Protein AF-A0A846U8I0-F1 (afdb_monomer)

Nearest PDB structures (foldseek):
  5buq-assembly1_B  TM=7.867E-01  e=6.938E-01  Bacillus subtilis subsp. subtilis str. 168
  7b90-assembly1_E  TM=6.250E-01  e=4.298E-01  Thermus thermophilus HB8
  3zzp-assembly1_A  TM=5.104E-01  e=2.851E-01  Thermus thermophilus
  5jjq-assembly4_D  TM=6.253E-01  e=1.046E+00  Streptomyces sp. ML694-90F3
  5buq-assembly1_A  TM=6.451E-01  e=3.345E+00  Bacillus subtilis subsp. subtilis str. 168

Organism: NCBI:txid1736139

Foldseek 3Di:
DADPVLVVQLQVLLCVDPQWDGKDWQDDHPDDIDIDTDGPDDDDPVSSQVSQVVSVHGDD

Radius of gyration: 10.68 Å; Cα contacts (8 Å, |Δi|>4): 84; chains: 1; bounding box: 24×20×25 Å

Mean predicted aligned error: 1.88 Å

pLDDT: mean 97.17, std 1.62, range [89.62, 98.56]

Secondary structure (DSSP, 8-state):
--SHHHHHHHHHHHHTSTTEEEEEE---TTSPPPEEEEESSPPPHHHHHHHHHHTT----

Sequence (60 aa):
MTCEHCVKAVTEELMGIEDVQNVDVELREGLPSPVTITSTRELAPLEIESAVDEAGYVVV

Solvent-accessible surface area (backbone atoms only — not comparable to full-atom values): 3626 Å² total; per-residue (Å²): 78,75,49,72,68,54,50,50,42,37,43,51,38,50,57,65,41,86,58,43,77,47,71,48,74,51,86,30,72,83,38,88,44,58,71,50,76,44,52,83,58,92,76,57,69,66,62,55,43,50,27,33,41,76,54,73,46,81,84,132

Structure (mmCIF, N/CA/C/O backbone):
data_AF-A0A846U8I0-F1
#
_entry.id   AF-A0A846U8I0-F1
#
loop_
_atom_site.group_PDB
_atom_site.id
_atom_site.type_symbol
_atom_site.label_atom_id
_atom_site.label_alt_id
_atom_site.label_comp_id
_atom_site.label_asym_id
_atom_site.label_entity_id
_atom_site.label_seq_id
_atom_site.pdbx_PDB_ins_code
_atom_site.Cartn_x
_atom_site.Cartn_y
_atom_site.Cartn_z
_atom_site.occupancy
_atom_site.B_iso_or_equiv
_atom_site.auth_seq_id
_atom_site.auth_comp_id
_atom_site.auth_asym_id
_atom_site.auth_atom_id
_atom_site.pdbx_PDB_model_num
ATOM 1 N N . MET A 1 1 ? 4.877 -4.860 -9.142 1.00 94.06 1 MET A N 1
ATOM 2 C CA . MET A 1 1 ? 5.381 -3.487 -9.421 1.00 94.06 1 MET A CA 1
ATOM 3 C C . MET A 1 1 ? 6.817 -3.574 -9.940 1.00 94.06 1 MET A C 1
ATOM 5 O O . MET A 1 1 ? 7.409 -4.641 -9.817 1.00 94.06 1 MET A O 1
ATOM 9 N N . THR A 1 2 ? 7.386 -2.523 -10.543 1.00 95.25 2 THR A N 1
ATOM 10 C CA . THR A 1 2 ? 8.753 -2.585 -11.127 1.00 95.25 2 THR A CA 1
ATOM 11 C C . THR A 1 2 ? 9.660 -1.396 -10.807 1.00 95.25 2 THR A C 1
ATOM 13 O O . THR A 1 2 ? 10.800 -1.387 -11.250 1.00 95.25 2 THR A O 1
ATOM 16 N N . CYS A 1 3 ? 9.178 -0.367 -10.109 1.00 95.38 3 CYS A N 1
ATOM 17 C CA . CYS A 1 3 ? 10.001 0.775 -9.708 1.00 95.38 3 CYS A CA 1
ATOM 18 C C . CYS A 1 3 ? 9.364 1.542 -8.543 1.00 95.38 3 CYS A C 1
ATOM 20 O O . CYS A 1 3 ? 8.169 1.400 -8.272 1.00 95.38 3 CYS A O 1
ATOM 22 N N . GLU A 1 4 ? 10.145 2.418 -7.913 1.00 93.69 4 GLU A N 1
ATOM 23 C CA . GLU A 1 4 ? 9.702 3.273 -6.801 1.00 93.69 4 GLU A CA 1
ATOM 24 C C . GLU A 1 4 ? 8.538 4.208 -7.164 1.00 93.69 4 GLU A C 1
ATOM 26 O O . GLU A 1 4 ? 7.708 4.525 -6.318 1.00 93.69 4 GLU A O 1
ATOM 31 N N . HIS A 1 5 ? 8.407 4.627 -8.428 1.00 95.25 5 HIS A N 1
ATOM 32 C CA . HIS A 1 5 ? 7.251 5.430 -8.846 1.00 95.25 5 HIS A CA 1
ATOM 33 C C . HIS A 1 5 ? 5.946 4.631 -8.805 1.00 95.25 5 HIS A C 1
ATOM 35 O O . HIS A 1 5 ? 4.906 5.182 -8.457 1.00 95.25 5 HIS A O 1
ATOM 41 N N . CYS A 1 6 ? 5.996 3.337 -9.131 1.00 95.94 6 CYS A N 1
ATOM 42 C CA . CYS A 1 6 ? 4.839 2.459 -9.005 1.00 95.94 6 CYS A CA 1
ATOM 43 C C . CYS A 1 6 ? 4.463 2.241 -7.540 1.00 95.94 6 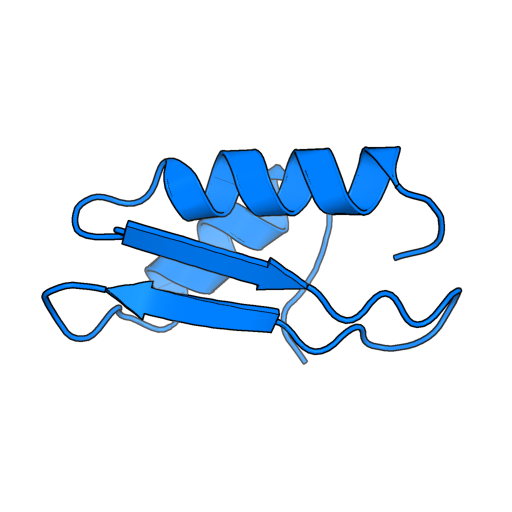CYS A C 1
ATOM 45 O O . CYS A 1 6 ? 3.281 2.251 -7.219 1.00 95.94 6 CYS A O 1
ATOM 47 N N . VAL A 1 7 ? 5.465 2.079 -6.669 1.00 97.69 7 VAL A N 1
ATOM 48 C CA . VAL A 1 7 ? 5.253 1.983 -5.218 1.00 97.69 7 VAL A CA 1
ATOM 49 C C . VAL A 1 7 ? 4.558 3.241 -4.715 1.00 97.69 7 VAL A C 1
ATOM 51 O O . VAL A 1 7 ? 3.510 3.149 -4.091 1.00 97.69 7 VAL A O 1
ATOM 54 N N . LYS A 1 8 ? 5.087 4.418 -5.065 1.00 97.75 8 LYS A N 1
ATOM 55 C CA . LYS 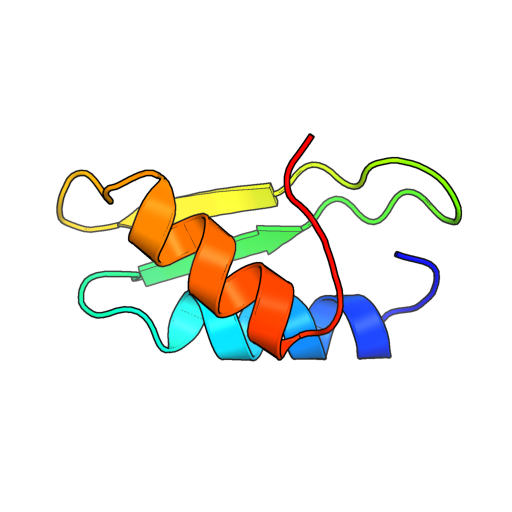A 1 8 ? 4.515 5.705 -4.664 1.00 97.75 8 LYS A CA 1
ATOM 56 C C . LYS A 1 8 ? 3.064 5.872 -5.119 1.00 97.75 8 LYS A C 1
ATOM 58 O O . LYS A 1 8 ? 2.257 6.306 -4.311 1.00 97.75 8 LYS A O 1
ATOM 63 N N . ALA A 1 9 ? 2.742 5.500 -6.360 1.00 97.69 9 ALA A 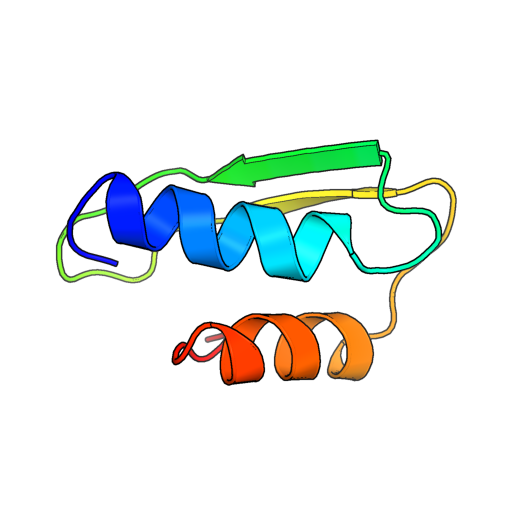N 1
ATOM 64 C CA . ALA A 1 9 ? 1.374 5.572 -6.874 1.00 97.69 9 ALA A CA 1
ATOM 65 C C . ALA A 1 9 ? 0.411 4.697 -6.054 1.00 97.69 9 ALA A C 1
ATOM 67 O O . ALA A 1 9 ? -0.589 5.192 -5.553 1.00 97.69 9 ALA A O 1
ATOM 68 N N . VAL A 1 10 ? 0.749 3.422 -5.831 1.00 97.94 10 VAL A N 1
ATOM 69 C CA . VAL A 1 10 ? -0.091 2.512 -5.027 1.00 97.94 10 VAL A CA 1
ATOM 70 C C . VAL A 1 10 ? -0.213 2.991 -3.576 1.00 97.94 10 VAL A C 1
ATOM 72 O O . VAL A 1 10 ? -1.294 2.941 -2.997 1.00 97.94 10 VAL A O 1
ATOM 75 N N . THR A 1 11 ? 0.880 3.479 -2.984 1.00 98.44 11 THR A N 1
ATOM 76 C CA . THR A 1 11 ? 0.869 4.050 -1.633 1.00 98.44 11 THR A CA 1
ATOM 77 C C . THR A 1 11 ? -0.043 5.272 -1.543 1.00 98.44 11 THR A C 1
ATOM 79 O O . THR A 1 11 ? -0.762 5.396 -0.559 1.00 98.44 11 THR A O 1
ATOM 82 N N . GLU A 1 12 ? -0.032 6.167 -2.535 1.00 98.25 12 GLU A N 1
ATOM 83 C CA . GLU A 1 12 ? -0.890 7.360 -2.559 1.00 98.25 12 GLU A CA 1
ATOM 84 C C . GLU A 1 12 ? -2.375 6.991 -2.610 1.00 98.25 12 GLU A C 1
ATOM 86 O O . GLU A 1 12 ? -3.134 7.497 -1.783 1.00 98.25 12 GLU A O 1
ATOM 91 N N . GLU A 1 13 ? -2.770 6.062 -3.486 1.00 98.25 13 GLU A N 1
ATOM 92 C CA . GLU A 1 13 ? -4.170 5.625 -3.575 1.00 98.25 13 GLU A CA 1
ATOM 93 C C . GLU A 1 13 ? -4.636 4.934 -2.284 1.00 98.25 13 GLU A C 1
ATOM 95 O O . GLU A 1 13 ? -5.696 5.249 -1.742 1.00 98.25 13 GLU A O 1
ATOM 100 N N . LEU A 1 14 ? -3.816 4.043 -1.714 1.00 98.31 14 LEU A N 1
ATOM 101 C CA . LEU A 1 14 ? -4.155 3.350 -0.465 1.00 98.31 14 LEU A CA 1
ATOM 102 C C . LEU A 1 14 ? -4.206 4.294 0.744 1.00 98.31 14 LEU A C 1
ATOM 104 O O . LEU A 1 14 ? -5.059 4.123 1.612 1.00 98.31 14 LEU A O 1
ATOM 108 N N . MET A 1 15 ? -3.328 5.299 0.808 1.00 98.31 15 MET A N 1
ATOM 109 C CA . MET A 1 15 ? -3.380 6.349 1.836 1.00 98.31 15 MET A CA 1
ATOM 110 C C . MET A 1 15 ? -4.586 7.285 1.662 1.00 98.31 15 MET A C 1
ATOM 112 O O . MET A 1 15 ? -4.933 8.000 2.602 1.00 98.31 15 MET A O 1
ATOM 116 N N . GLY A 1 16 ? -5.216 7.298 0.484 1.00 97.81 16 GLY A N 1
ATOM 117 C CA . GLY A 1 16 ? -6.451 8.031 0.210 1.00 97.81 16 GLY A CA 1
ATOM 118 C C . GLY A 1 16 ? -7.704 7.386 0.812 1.00 97.81 16 GLY A C 1
ATOM 119 O O . GLY A 1 16 ? -8.720 8.067 0.966 1.00 97.81 16 GLY A O 1
ATOM 120 N N . ILE A 1 17 ? -7.642 6.106 1.192 1.00 97.88 17 ILE A N 1
ATOM 121 C CA . ILE A 1 17 ? -8.739 5.419 1.879 1.00 97.88 17 ILE A CA 1
ATOM 122 C C . ILE A 1 17 ? -8.874 5.989 3.298 1.00 97.88 17 ILE A C 1
ATOM 124 O O . ILE A 1 17 ? -7.905 6.061 4.058 1.00 97.88 17 ILE A O 1
ATOM 128 N N . GLU A 1 18 ? -10.096 6.373 3.678 1.00 97.06 18 GLU A N 1
ATOM 129 C CA . GLU A 1 18 ? -10.388 6.842 5.036 1.00 97.06 18 GLU A CA 1
ATOM 130 C C . GLU A 1 18 ? -9.942 5.800 6.072 1.00 97.06 18 GLU A C 1
ATOM 132 O O . GLU A 1 18 ? -10.085 4.597 5.852 1.00 97.06 18 GLU A O 1
ATOM 137 N N . ASP A 1 19 ? -9.413 6.271 7.205 1.00 97.19 19 ASP A N 1
ATOM 138 C CA . ASP A 1 19 ? -8.887 5.462 8.312 1.00 97.19 19 ASP A CA 1
ATOM 139 C C . ASP A 1 19 ? -7.542 4.751 8.074 1.00 97.19 19 ASP A C 1
ATOM 141 O O . ASP A 1 19 ? -6.979 4.202 9.032 1.00 97.19 19 ASP A O 1
ATOM 145 N N . VAL A 1 20 ? -6.956 4.815 6.871 1.00 98.56 20 VAL A N 1
ATOM 146 C CA . VAL A 1 20 ? -5.581 4.345 6.632 1.00 98.56 20 VAL A CA 1
ATOM 147 C C . VAL A 1 20 ? -4.572 5.296 7.278 1.00 98.56 20 VAL A C 1
ATOM 149 O O . VAL A 1 20 ? -4.603 6.508 7.089 1.00 98.56 20 VAL A O 1
ATOM 152 N N . GLN A 1 21 ? -3.670 4.734 8.081 1.00 98.44 21 GLN A N 1
ATOM 153 C CA . GLN A 1 21 ? -2.634 5.474 8.809 1.00 98.44 21 GLN A CA 1
ATOM 154 C C . GLN A 1 21 ? -1.246 5.283 8.201 1.00 98.44 21 GLN A C 1
ATOM 156 O O . GLN A 1 21 ? -0.406 6.176 8.295 1.00 98.44 21 GLN A O 1
ATOM 161 N N . ASN A 1 22 ? -0.982 4.105 7.632 1.00 98.25 22 ASN A N 1
ATOM 162 C CA . ASN A 1 22 ? 0.299 3.784 7.018 1.00 98.25 22 ASN A CA 1
ATOM 163 C C . ASN A 1 22 ? 0.150 2.680 5.970 1.00 98.25 22 ASN A C 1
ATOM 165 O O . ASN A 1 22 ? -0.652 1.760 6.142 1.00 98.25 22 ASN A O 1
ATOM 169 N N . VAL A 1 23 ? 0.998 2.739 4.945 1.00 98.56 23 VAL A N 1
ATOM 170 C CA . VAL A 1 23 ? 1.136 1.714 3.910 1.00 98.56 23 VAL A CA 1
ATOM 171 C C . VAL A 1 23 ? 2.620 1.410 3.744 1.00 98.56 23 VAL A C 1
ATOM 173 O O . VAL A 1 23 ? 3.414 2.306 3.469 1.00 98.56 23 VAL A O 1
ATOM 176 N N . ASP A 1 24 ? 2.985 0.145 3.917 1.00 98.25 24 ASP A N 1
ATOM 177 C CA . ASP A 1 24 ? 4.336 -0.363 3.690 1.00 98.25 24 ASP A CA 1
ATOM 178 C C . ASP A 1 24 ? 4.320 -1.328 2.503 1.00 98.25 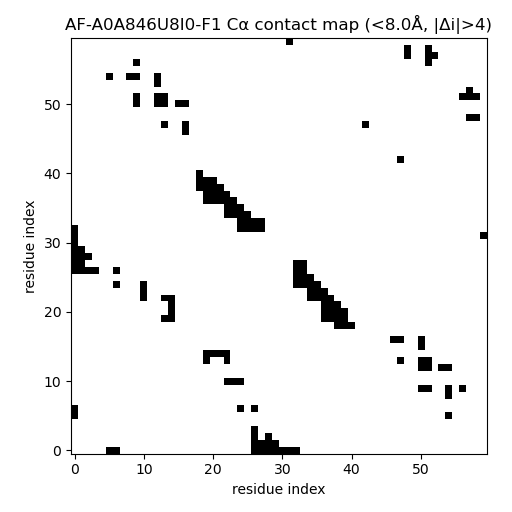24 ASP A C 1
ATOM 180 O O . ASP A 1 24 ? 3.471 -2.220 2.432 1.00 98.25 24 ASP A O 1
ATOM 184 N N . VAL A 1 25 ? 5.227 -1.124 1.549 1.00 98.06 25 VAL A N 1
ATOM 185 C CA . VAL A 1 25 ? 5.283 -1.899 0.306 1.00 98.06 25 VAL A CA 1
ATOM 186 C C . VAL A 1 25 ? 6.636 -2.581 0.201 1.00 98.06 25 VAL A C 1
ATOM 188 O O . VAL A 1 25 ? 7.670 -1.926 0.078 1.00 98.06 25 VAL A O 1
ATOM 191 N N . GLU A 1 26 ? 6.626 -3.909 0.146 1.00 97.75 26 GLU A N 1
ATOM 192 C CA . GLU A 1 26 ? 7.812 -4.689 -0.182 1.00 97.75 26 GLU A CA 1
ATOM 193 C C . GLU A 1 26 ? 7.895 -4.841 -1.707 1.00 97.75 26 GLU A C 1
ATOM 195 O O . GLU A 1 26 ? 7.267 -5.720 -2.308 1.00 97.75 26 GLU A O 1
ATOM 200 N N . LEU A 1 27 ? 8.655 -3.959 -2.365 1.00 97.12 27 LEU A N 1
ATOM 201 C CA . LEU A 1 27 ? 8.822 -4.009 -3.816 1.00 97.12 27 LEU A CA 1
ATOM 202 C C . LEU A 1 27 ? 9.557 -5.287 -4.238 1.00 97.12 27 LEU A C 1
ATOM 204 O O . LEU A 1 27 ? 10.747 -5.464 -3.982 1.00 97.12 27 LEU A O 1
ATOM 208 N N . ARG A 1 28 ? 8.849 -6.146 -4.974 1.00 96.75 28 ARG A N 1
ATOM 209 C CA . ARG A 1 28 ? 9.429 -7.285 -5.687 1.00 96.75 28 ARG A CA 1
ATOM 210 C C . ARG A 1 28 ? 9.284 -7.050 -7.183 1.00 96.75 28 ARG A C 1
ATOM 212 O O . ARG A 1 28 ? 8.197 -7.195 -7.739 1.00 9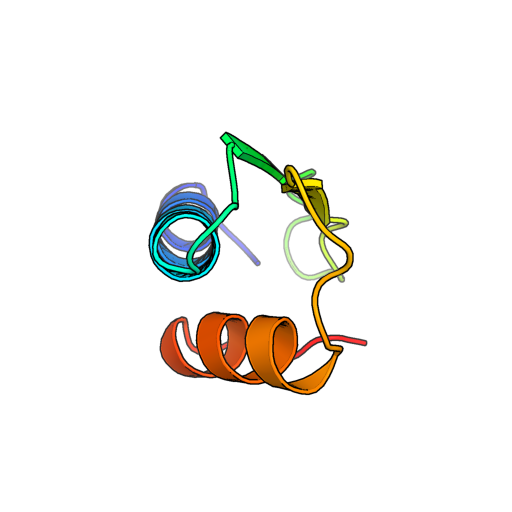6.75 28 ARG A O 1
ATOM 219 N N . GLU A 1 29 ? 10.368 -6.639 -7.833 1.00 93.44 29 GLU A N 1
ATOM 220 C CA . GLU A 1 29 ? 10.339 -6.275 -9.251 1.00 93.44 29 GLU A CA 1
ATOM 221 C C . GLU A 1 29 ? 9.802 -7.418 -10.126 1.00 93.44 29 GLU A C 1
ATOM 223 O O . GLU A 1 29 ? 10.321 -8.533 -10.119 1.00 93.44 29 GLU A O 1
ATOM 228 N N . GLY A 1 30 ? 8.732 -7.136 -10.874 1.00 89.62 30 GLY A N 1
ATOM 229 C CA . GLY A 1 30 ? 8.111 -8.097 -11.793 1.00 89.62 30 GLY A CA 1
ATOM 230 C C . GLY A 1 30 ? 7.347 -9.243 -11.117 1.00 89.62 30 GLY A C 1
ATOM 231 O O . GLY A 1 30 ? 6.831 -10.114 -11.813 1.00 89.62 30 GLY A O 1
ATOM 232 N N . LEU A 1 31 ? 7.241 -9.238 -9.788 1.00 94.69 31 LEU A N 1
ATOM 233 C CA . LEU A 1 31 ? 6.502 -10.218 -8.994 1.00 94.69 31 LEU A CA 1
ATOM 234 C C . LEU A 1 31 ? 5.377 -9.526 -8.202 1.00 94.69 31 LEU A C 1
ATOM 236 O O . LEU A 1 31 ? 5.315 -8.290 -8.152 1.00 94.69 31 LEU A O 1
ATOM 240 N N . PRO A 1 32 ? 4.470 -10.299 -7.575 1.00 96.88 32 PRO A N 1
ATOM 241 C CA . PRO A 1 32 ? 3.578 -9.759 -6.560 1.00 96.88 32 PRO A CA 1
ATOM 242 C C . PRO A 1 32 ? 4.393 -9.121 -5.430 1.00 96.88 32 PRO A C 1
ATOM 244 O O . PRO A 1 32 ? 5.223 -9.783 -4.801 1.00 96.88 32 PRO A O 1
ATOM 247 N N . SER A 1 33 ? 4.163 -7.828 -5.211 1.00 97.94 33 SER A N 1
ATOM 248 C CA . SER A 1 33 ? 4.757 -7.052 -4.122 1.00 97.94 33 SER A CA 1
ATOM 249 C C . SER A 1 33 ? 3.812 -7.102 -2.918 1.00 97.94 33 SER A C 1
ATOM 251 O O . SER A 1 33 ? 2.691 -6.606 -3.044 1.00 97.94 33 SER A O 1
ATOM 253 N N . PRO A 1 34 ? 4.211 -7.685 -1.774 1.00 98.00 34 PRO A N 1
ATOM 254 C CA . PRO A 1 34 ? 3.423 -7.614 -0.548 1.00 98.00 34 PRO A CA 1
ATOM 255 C C . PRO A 1 34 ? 3.186 -6.166 -0.113 1.00 98.00 34 PRO A C 1
ATOM 257 O O . PRO A 1 34 ? 4.097 -5.338 -0.161 1.00 98.00 34 PRO A O 1
ATOM 260 N N . VAL A 1 35 ? 1.967 -5.881 0.342 1.00 98.25 35 VAL A N 1
ATOM 261 C CA . VAL A 1 35 ? 1.583 -4.582 0.897 1.00 98.25 35 VAL A CA 1
ATOM 262 C C . VAL A 1 35 ? 0.990 -4.804 2.280 1.00 98.25 35 VAL A C 1
ATOM 264 O O . VAL A 1 35 ? 0.102 -5.638 2.451 1.00 98.25 35 VAL A O 1
ATOM 267 N N . THR A 1 36 ? 1.483 -4.059 3.265 1.00 98.38 36 THR A N 1
ATOM 268 C CA . THR A 1 36 ? 0.945 -4.048 4.626 1.00 98.38 36 THR A CA 1
ATOM 269 C C . THR A 1 36 ? 0.262 -2.713 4.875 1.00 98.38 36 THR A C 1
ATOM 271 O O . THR A 1 36 ? 0.883 -1.660 4.739 1.00 98.38 36 THR A O 1
ATOM 274 N N . ILE A 1 37 ? -1.011 -2.759 5.263 1.00 98.44 37 ILE A N 1
ATOM 275 C CA . ILE A 1 37 ? -1.822 -1.575 5.552 1.00 98.44 37 ILE A CA 1
ATOM 276 C C . ILE A 1 37 ? -2.102 -1.536 7.053 1.00 98.44 37 ILE A C 1
ATOM 278 O O . ILE A 1 37 ? -2.560 -2.521 7.633 1.00 98.44 37 ILE A O 1
ATOM 282 N N . THR A 1 38 ? -1.848 -0.387 7.674 1.00 98.56 38 THR A N 1
ATOM 283 C CA . THR A 1 38 ? -2.253 -0.103 9.053 1.00 98.56 38 THR A CA 1
ATOM 284 C C . THR A 1 38 ? -3.424 0.866 9.025 1.00 98.56 38 THR A C 1
ATOM 286 O O . THR A 1 38 ? -3.286 1.980 8.521 1.00 98.56 38 THR A O 1
ATOM 289 N N . SER A 1 39 ? -4.552 0.472 9.608 1.00 98.19 39 SER A N 1
ATOM 290 C CA . SER A 1 39 ? -5.785 1.264 9.651 1.00 98.19 39 SER A CA 1
ATOM 291 C C . SER A 1 39 ? -6.418 1.258 11.046 1.00 98.19 39 SER A C 1
ATOM 293 O O . SER A 1 39 ? -6.153 0.377 11.866 1.00 98.19 39 SER A O 1
ATOM 295 N N . THR A 1 40 ? -7.256 2.256 11.340 1.00 98.19 40 THR A N 1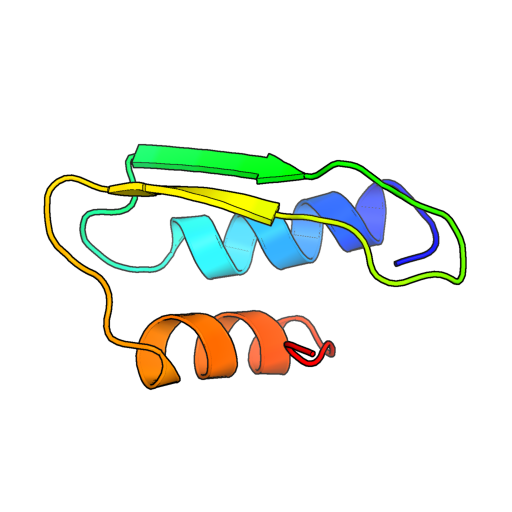
ATOM 296 C CA . THR A 1 40 ? -8.000 2.348 12.617 1.00 98.19 40 THR A CA 1
ATOM 297 C C . THR A 1 40 ? -9.255 1.470 12.646 1.00 98.19 40 THR A C 1
ATOM 299 O O . THR A 1 40 ? -9.813 1.230 13.718 1.00 98.19 40 THR A O 1
ATOM 302 N N . ARG A 1 41 ? -9.677 0.956 11.486 1.00 97.56 41 ARG A N 1
ATOM 303 C CA . ARG A 1 41 ? -10.764 -0.015 11.319 1.00 97.56 41 ARG A CA 1
ATOM 304 C C . ARG A 1 41 ? -10.370 -1.121 10.351 1.00 97.56 41 ARG A C 1
ATOM 306 O O . ARG A 1 41 ? -9.403 -0.994 9.604 1.00 97.56 41 ARG A O 1
ATOM 313 N N . GLU A 1 42 ? -11.166 -2.179 10.319 1.00 97.25 42 GLU A N 1
ATOM 314 C CA . GLU A 1 42 ? -11.094 -3.163 9.244 1.00 97.25 42 GLU A CA 1
ATOM 315 C C . GLU A 1 42 ? -11.523 -2.520 7.914 1.00 97.25 42 GLU A C 1
ATOM 317 O O . GLU A 1 42 ? -12.528 -1.801 7.845 1.00 97.25 42 GLU A O 1
ATOM 322 N N . LEU A 1 43 ? -10.725 -2.746 6.872 1.00 97.69 43 LEU A N 1
ATOM 323 C CA . LEU A 1 43 ? -11.001 -2.280 5.516 1.00 97.69 43 LEU A CA 1
ATOM 324 C C . LEU A 1 43 ? -11.689 -3.397 4.741 1.00 97.69 43 LEU A C 1
ATOM 326 O O . LEU A 1 43 ? -11.263 -4.553 4.805 1.00 97.69 43 LEU A O 1
ATOM 330 N N . ALA A 1 44 ? -12.737 -3.067 3.993 1.00 97.56 44 ALA A N 1
ATOM 331 C CA . ALA A 1 44 ? -13.355 -4.046 3.118 1.00 97.56 44 ALA A CA 1
ATOM 332 C C . ALA A 1 44 ? -12.409 -4.360 1.943 1.00 97.56 44 ALA A C 1
ATOM 334 O O . ALA A 1 44 ? -11.786 -3.441 1.405 1.00 97.56 44 ALA A O 1
ATOM 335 N N . PRO A 1 45 ? -12.343 -5.621 1.474 1.00 97.25 45 PRO A N 1
ATOM 336 C CA . PRO A 1 45 ? -11.498 -5.989 0.337 1.00 97.25 45 PRO A CA 1
ATOM 337 C C . PRO A 1 45 ? -11.722 -5.104 -0.895 1.00 97.25 45 PRO A C 1
ATOM 339 O O . PRO A 1 45 ? -10.763 -4.674 -1.521 1.00 97.25 45 PRO A O 1
ATOM 342 N N . LEU A 1 46 ? -12.979 -4.739 -1.172 1.00 97.75 46 LEU A N 1
ATOM 343 C CA . LEU A 1 46 ? -13.335 -3.891 -2.310 1.00 97.75 46 LEU A CA 1
ATOM 344 C C . LEU A 1 46 ? -12.752 -2.469 -2.219 1.00 97.75 46 LEU A C 1
ATOM 346 O O . LEU A 1 46 ? -12.439 -1.884 -3.251 1.00 97.75 46 LEU A O 1
ATOM 350 N N . GLU A 1 47 ? -12.598 -1.907 -1.014 1.00 98.00 47 GLU A N 1
ATOM 351 C CA . GLU A 1 47 ? -11.977 -0.584 -0.828 1.00 98.00 47 GLU A CA 1
ATOM 352 C C . GLU A 1 47 ? -10.497 -0.629 -1.226 1.00 98.00 47 GLU A C 1
ATOM 354 O O . GLU A 1 47 ? -10.017 0.244 -1.945 1.00 98.00 47 GLU A O 1
ATOM 359 N N . ILE A 1 48 ? -9.799 -1.690 -0.809 1.00 97.94 48 ILE A N 1
ATOM 360 C CA . ILE A 1 48 ? -8.388 -1.922 -1.139 1.00 97.94 48 ILE A CA 1
ATOM 361 C C . ILE A 1 48 ? -8.239 -2.193 -2.638 1.00 97.94 48 ILE A C 1
ATOM 363 O O . ILE A 1 48 ? -7.392 -1.592 -3.292 1.00 97.94 48 ILE A O 1
ATOM 367 N N . GLU A 1 49 ? -9.064 -3.083 -3.191 1.00 98.19 49 GLU A N 1
ATOM 368 C CA . GLU A 1 49 ? -9.027 -3.449 -4.608 1.00 98.19 49 GLU A CA 1
ATOM 369 C C . GLU A 1 49 ? -9.272 -2.243 -5.514 1.00 98.19 49 GLU A C 1
ATOM 371 O O . GLU A 1 49 ? -8.539 -2.069 -6.481 1.00 98.19 49 GLU A O 1
ATOM 376 N N . SER A 1 50 ? -10.245 -1.389 -5.181 1.00 98.19 50 SER A N 1
ATOM 377 C CA . SER A 1 50 ? -10.560 -0.202 -5.985 1.00 98.19 50 SER A CA 1
ATOM 378 C C . SER A 1 50 ? -9.397 0.793 -5.998 1.00 98.19 50 SER A C 1
ATOM 380 O O . SER A 1 50 ? -9.000 1.248 -7.064 1.00 98.19 50 SER A O 1
ATOM 382 N N . ALA A 1 51 ? -8.785 1.070 -4.842 1.00 98.06 51 ALA A N 1
ATOM 383 C CA . ALA A 1 51 ? -7.618 1.952 -4.769 1.00 98.06 51 ALA A CA 1
ATOM 384 C C . ALA A 1 51 ? -6.408 1.388 -5.540 1.00 98.06 51 ALA A C 1
ATOM 386 O O . ALA A 1 51 ? -5.684 2.114 -6.220 1.00 98.06 51 ALA A O 1
ATOM 387 N N . VAL A 1 52 ? -6.185 0.072 -5.472 1.00 97.94 52 VAL A N 1
ATOM 388 C CA . VAL A 1 52 ? -5.103 -0.588 -6.218 1.00 97.94 52 VAL A CA 1
ATOM 389 C C . VAL A 1 52 ? -5.378 -0.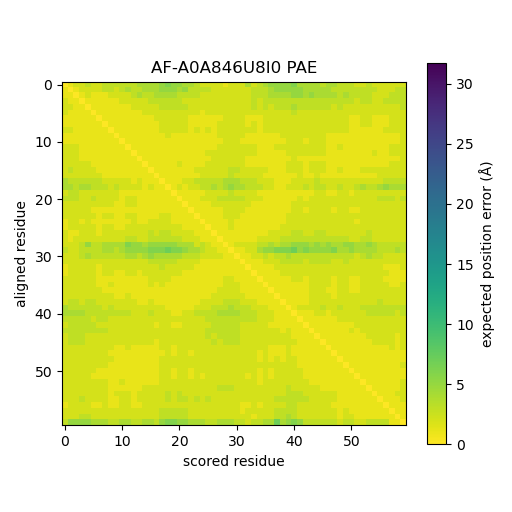586 -7.732 1.00 97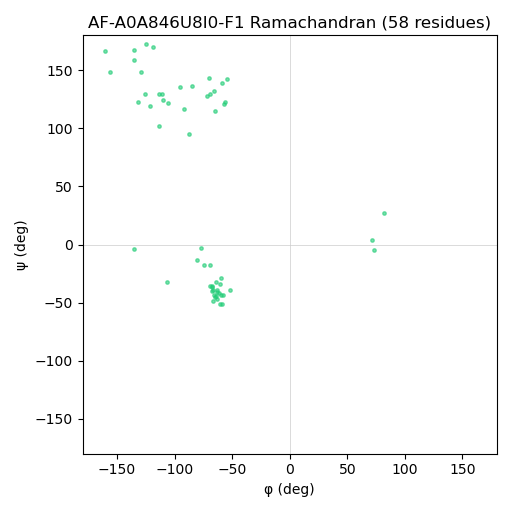.94 52 VAL A C 1
ATOM 391 O O . VAL A 1 52 ? -4.435 -0.411 -8.509 1.00 97.94 52 VAL A O 1
ATOM 394 N N . ASP A 1 53 ? -6.640 -0.721 -8.155 1.00 98.25 53 ASP A N 1
ATOM 395 C CA . ASP A 1 53 ? -7.066 -0.628 -9.561 1.00 98.25 53 ASP A CA 1
ATOM 396 C C . ASP A 1 53 ? -6.891 0.791 -10.123 1.00 98.25 53 ASP A C 1
ATOM 398 O O . ASP A 1 53 ? -6.384 0.953 -11.234 1.00 98.25 53 ASP A O 1
ATOM 402 N N . GLU A 1 54 ? -7.184 1.830 -9.332 1.00 96.81 54 GLU A N 1
ATOM 403 C CA . GLU A 1 54 ? -6.917 3.231 -9.696 1.00 96.81 54 GLU A CA 1
ATOM 404 C C . GLU A 1 54 ? -5.417 3.492 -9.940 1.00 96.81 54 GLU A C 1
ATOM 406 O O . GLU A 1 54 ? -5.049 4.211 -10.874 1.00 96.81 54 GLU A O 1
ATOM 411 N N . ALA A 1 55 ? -4.537 2.810 -9.196 1.00 96.44 55 ALA A N 1
ATOM 412 C CA . ALA A 1 55 ? -3.089 2.818 -9.429 1.00 96.44 55 ALA A CA 1
ATOM 413 C C . ALA A 1 55 ? -2.630 1.927 -10.609 1.00 96.44 55 ALA A C 1
ATOM 415 O O . ALA A 1 55 ? -1.434 1.888 -10.927 1.00 96.44 55 ALA A O 1
ATOM 416 N N . GLY A 1 56 ? -3.542 1.201 -11.262 1.00 96.81 56 GLY A N 1
ATOM 417 C CA . GLY A 1 56 ? -3.266 0.327 -12.406 1.00 96.81 56 GLY A CA 1
ATOM 418 C C . GLY A 1 56 ? -2.721 -1.056 -12.038 1.00 96.81 56 GLY A C 1
ATOM 419 O O . GLY A 1 56 ? -1.980 -1.654 -12.825 1.00 96.81 56 GLY A O 1
ATOM 420 N N . TYR A 1 57 ? -3.049 -1.559 -10.847 1.00 96.75 57 TYR A N 1
ATOM 421 C CA . TYR A 1 57 ? -2.621 -2.862 -10.339 1.00 96.75 57 TYR A CA 1
ATOM 422 C C . TYR A 1 57 ? -3.810 -3.726 -9.913 1.00 96.75 57 TYR A C 1
ATOM 424 O O . TYR A 1 57 ? -4.949 -3.286 -9.880 1.00 96.75 57 TYR A O 1
ATOM 432 N N . VAL A 1 58 ? -3.536 -4.985 -9.573 1.00 96.75 58 VAL A N 1
ATOM 433 C CA . VAL A 1 58 ? -4.533 -5.919 -9.039 1.00 96.75 58 VAL A CA 1
ATOM 434 C C . VAL A 1 58 ? -4.011 -6.569 -7.764 1.00 96.75 58 VAL A C 1
ATOM 436 O O . VAL A 1 58 ? -2.805 -6.792 -7.622 1.00 96.75 58 VAL A O 1
ATOM 439 N N . VAL A 1 59 ? -4.926 -6.892 -6.854 1.00 96.81 59 VAL A N 1
ATOM 440 C CA . VAL A 1 59 ? -4.649 -7.700 -5.659 1.00 96.81 59 VAL A CA 1
ATOM 441 C C . VAL A 1 59 ? -4.745 -9.184 -6.040 1.00 96.81 59 VAL A C 1
ATOM 443 O O . VAL A 1 59 ? -5.637 -9.564 -6.799 1.00 96.81 59 VAL A O 1
ATOM 446 N N . VAL A 1 60 ? -3.806 -10.015 -5.569 1.00 94.00 60 VAL A N 1
ATOM 447 C CA . VAL A 1 60 ? -3.681 -11.447 -5.925 1.00 94.00 60 VAL A CA 1
ATOM 448 C C . VAL A 1 60 ? -3.455 -12.343 -4.719 1.00 94.00 60 VAL A C 1
ATOM 450 O O .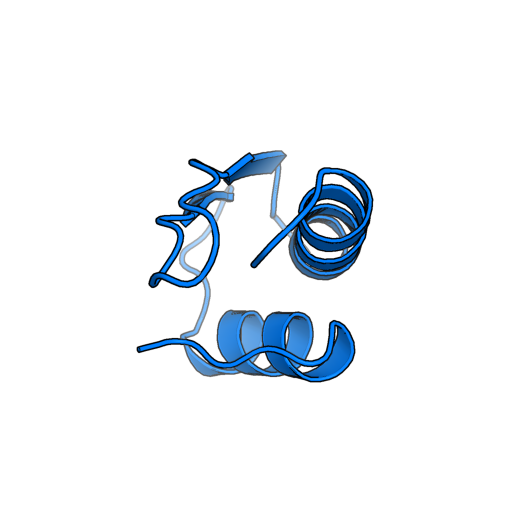 VAL A 1 60 ? -2.878 -11.852 -3.723 1.00 94.00 60 VAL A O 1
#

InterPro domains:
  IPR006121 Heavy metal-associated domain, HMA [PF00403] (1-57)
  IPR006121 Heavy metal-associated domain, HMA [PS50846] (1-60)
  IPR006121 Heavy metal-associated domain, HMA [cd00371] (1-57)
  IPR036163 Heavy metal-associated domain superfamily [SSF55008] (1-59)